Protein AF-A0A419AY11-F1 (afdb_monomer_lite)

Radius of gyration: 11.44 Å; chains: 1; bounding box: 23×10×32 Å

Organism: Pectobacterium carotovorum (NCBI:txid554)

Structure (mmCIF, N/CA/C/O backbone):
data_AF-A0A419AY11-F1
#
_entry.id   AF-A0A419AY11-F1
#
loop_
_atom_site.group_PDB
_atom_site.id
_atom_site.type_symbol
_atom_site.label_atom_id
_atom_site.label_alt_id
_atom_site.label_comp_id
_atom_site.label_asym_id
_atom_site.label_entity_id
_atom_site.label_seq_id
_atom_site.pdbx_PDB_ins_code
_atom_site.Cartn_x
_atom_site.Cartn_y
_atom_site.Cartn_z
_atom_site.occupancy
_atom_site.B_iso_or_equiv
_atom_site.auth_seq_id
_atom_site.auth_comp_id
_atom_site.auth_asym_id
_atom_site.auth_atom_id
_atom_site.pdbx_PDB_model_num
ATOM 1 N N . VAL A 1 1 ? 0.544 -0.090 5.847 1.00 91.69 1 VAL A N 1
ATOM 2 C CA . VAL A 1 1 ? 0.976 -0.629 4.538 1.00 91.69 1 VAL A CA 1
ATOM 3 C C . VAL A 1 1 ? 1.733 0.468 3.816 1.00 91.69 1 VAL A C 1
ATOM 5 O O . VAL A 1 1 ? 1.242 1.589 3.795 1.00 91.69 1 VAL A O 1
ATOM 8 N N . GLY A 1 2 ? 2.948 0.186 3.351 1.00 90.75 2 GLY A N 1
ATOM 9 C CA . GLY A 1 2 ? 3.871 1.169 2.776 1.00 90.75 2 GLY A CA 1
ATOM 10 C C . GLY A 1 2 ? 5.278 0.581 2.632 1.00 90.75 2 GLY A C 1
ATOM 11 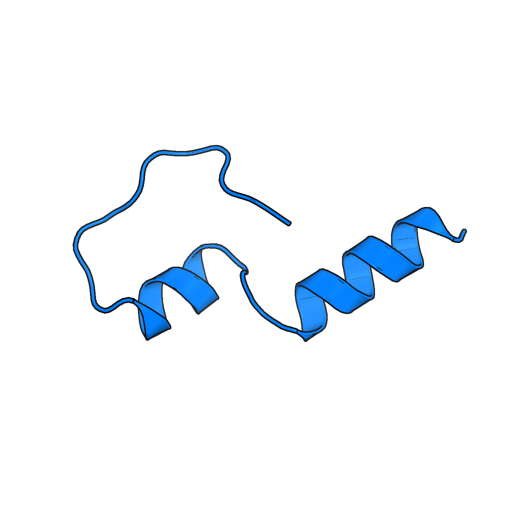O O . GLY A 1 2 ? 5.548 -0.484 3.184 1.00 90.75 2 GLY A O 1
ATOM 12 N N . MET A 1 3 ? 6.162 1.261 1.901 1.00 94.94 3 MET A N 1
ATOM 13 C CA . MET A 1 3 ? 7.530 0.789 1.647 1.00 94.94 3 MET A CA 1
ATOM 14 C C . MET A 1 3 ? 8.513 1.342 2.683 1.00 94.94 3 MET A C 1
ATOM 16 O O . MET A 1 3 ? 8.509 2.537 2.969 1.00 94.94 3 MET A O 1
ATOM 20 N N . THR A 1 4 ? 9.381 0.480 3.213 1.00 95.25 4 THR A N 1
ATOM 21 C CA . THR A 1 4 ? 10.486 0.852 4.122 1.00 95.25 4 THR A CA 1
ATOM 22 C C . THR A 1 4 ? 11.866 0.618 3.505 1.00 95.25 4 THR A C 1
ATOM 24 O O . THR A 1 4 ? 12.883 0.845 4.155 1.00 95.25 4 THR A O 1
ATOM 27 N N . SER A 1 5 ? 11.906 0.145 2.261 1.00 94.31 5 SER A N 1
ATOM 28 C CA . SER A 1 5 ? 13.108 -0.108 1.470 1.00 94.31 5 SER A CA 1
ATOM 29 C C . SER A 1 5 ? 12.979 0.546 0.095 1.00 94.31 5 SER A C 1
ATOM 31 O O . SER A 1 5 ? 11.898 0.994 -0.298 1.00 94.31 5 SER A O 1
ATOM 33 N N . PHE A 1 6 ? 14.085 0.588 -0.647 1.00 95.50 6 PHE A N 1
ATOM 34 C CA . PHE A 1 6 ? 14.054 0.973 -2.055 1.00 95.50 6 PHE A CA 1
ATOM 35 C C . PHE A 1 6 ? 13.275 -0.044 -2.897 1.00 95.50 6 PHE A C 1
ATOM 37 O O . PHE A 1 6 ? 13.085 -1.192 -2.492 1.00 95.50 6 PHE A O 1
ATOM 44 N N . GLY A 1 7 ? 12.805 0.421 -4.056 1.00 93.69 7 GLY A N 1
ATOM 45 C CA . GLY A 1 7 ? 12.150 -0.422 -5.049 1.00 93.69 7 GLY A CA 1
ATOM 46 C C . GLY A 1 7 ? 13.141 -1.275 -5.837 1.00 93.69 7 GLY A C 1
ATOM 47 O O . GLY A 1 7 ? 14.357 -1.137 -5.711 1.00 93.69 7 GLY A O 1
ATOM 48 N N . GLU A 1 8 ? 12.593 -2.123 -6.697 1.00 94.50 8 GLU A N 1
ATOM 49 C CA . GLU A 1 8 ? 13.350 -3.014 -7.573 1.00 94.50 8 GLU A CA 1
ATOM 50 C C . GLU A 1 8 ? 12.849 -2.899 -9.017 1.00 94.50 8 GLU A C 1
ATOM 52 O O . GLU A 1 8 ? 11.767 -2.371 -9.278 1.00 94.50 8 GLU A O 1
ATOM 57 N N . SER A 1 9 ? 13.643 -3.381 -9.975 1.00 97.38 9 SER A N 1
ATOM 58 C CA . SER A 1 9 ? 13.277 -3.364 -11.393 1.00 97.38 9 SER A CA 1
ATOM 59 C C . SER A 1 9 ? 12.522 -4.638 -11.771 1.00 97.38 9 SER A C 1
ATOM 61 O O . SER A 1 9 ? 13.137 -5.628 -12.164 1.00 97.38 9 SER A O 1
ATOM 63 N N . ALA A 1 10 ? 11.193 -4.607 -11.700 1.00 95.75 10 ALA A N 1
ATOM 64 C CA . ALA A 1 10 ? 10.327 -5.693 -12.159 1.00 95.75 10 ALA A CA 1
ATOM 65 C C . ALA A 1 10 ? 8.924 -5.163 -12.538 1.00 95.75 10 ALA A C 1
ATOM 67 O O . ALA A 1 10 ? 8.620 -3.995 -12.278 1.00 95.75 10 ALA A O 1
ATOM 68 N N . PRO A 1 11 ? 8.051 -5.987 -13.152 1.00 97.31 11 PRO A N 1
ATOM 69 C CA . PRO A 1 11 ? 6.653 -5.631 -13.382 1.00 97.31 11 PRO A CA 1
ATOM 70 C C . PRO A 1 11 ? 5.927 -5.247 -12.087 1.00 97.31 11 PRO A C 1
ATOM 72 O O . PRO A 1 11 ? 6.076 -5.910 -11.061 1.00 97.31 11 PRO A O 1
ATOM 75 N N . ALA A 1 12 ? 5.103 -4.200 -12.152 1.00 94.81 12 ALA A N 1
ATOM 76 C CA . ALA A 1 12 ? 4.449 -3.615 -10.981 1.00 94.81 12 ALA A CA 1
ATOM 77 C C . ALA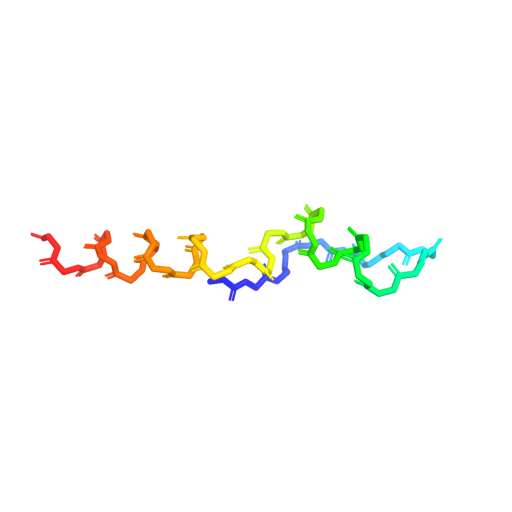 A 1 12 ? 3.593 -4.613 -10.186 1.00 94.81 12 ALA A C 1
ATOM 79 O O . ALA A 1 12 ? 3.613 -4.575 -8.961 1.00 94.81 12 ALA A O 1
ATOM 80 N N . GLU A 1 13 ? 2.886 -5.524 -10.860 1.00 94.56 13 GLU A N 1
ATOM 81 C CA . GLU A 1 13 ? 2.039 -6.530 -10.202 1.00 94.56 13 GLU A CA 1
ATOM 82 C C . GLU A 1 13 ? 2.849 -7.447 -9.276 1.00 94.56 13 GLU A C 1
ATOM 84 O O . GLU A 1 13 ? 2.459 -7.665 -8.131 1.00 94.56 13 GLU A O 1
ATOM 89 N N . LEU A 1 14 ? 4.023 -7.897 -9.731 1.00 95.44 14 LEU A N 1
ATOM 90 C CA . LEU A 1 14 ? 4.925 -8.723 -8.925 1.00 95.44 14 LEU A CA 1
ATOM 91 C C . LEU A 1 14 ? 5.502 -7.932 -7.749 1.00 95.44 14 LEU A C 1
ATOM 93 O O . LEU A 1 14 ? 5.606 -8.449 -6.639 1.00 95.44 14 LEU A O 1
ATOM 97 N N . LEU A 1 15 ? 5.854 -6.663 -7.978 1.00 95.44 15 LEU A N 1
ATOM 98 C CA . LEU A 1 15 ? 6.373 -5.797 -6.920 1.00 95.44 15 LEU A CA 1
ATOM 99 C C . LEU A 1 15 ? 5.308 -5.492 -5.865 1.00 95.44 15 LEU A C 1
ATOM 101 O O . LEU A 1 15 ? 5.625 -5.434 -4.683 1.00 95.44 15 LEU A O 1
ATOM 105 N N . PHE A 1 16 ? 4.047 -5.312 -6.251 1.00 94.88 16 PHE A N 1
ATOM 106 C CA . PHE A 1 16 ? 2.968 -5.064 -5.297 1.00 94.88 16 PHE A CA 1
ATOM 107 C C . PHE A 1 16 ? 2.755 -6.249 -4.367 1.00 94.88 16 PHE A C 1
ATOM 109 O O . PHE A 1 16 ? 2.657 -6.047 -3.159 1.00 94.88 16 PHE A O 1
ATOM 116 N N . GLU A 1 17 ? 2.762 -7.470 -4.891 1.00 93.81 17 GLU A N 1
ATOM 117 C CA . GLU A 1 17 ? 2.701 -8.661 -4.050 1.00 93.81 17 GLU A CA 1
ATOM 118 C C . GLU A 1 17 ? 3.940 -8.772 -3.147 1.00 93.81 17 GLU A C 1
ATOM 120 O O . GLU A 1 17 ? 3.804 -8.911 -1.931 1.00 93.81 17 GLU A O 1
ATOM 125 N N . ALA A 1 18 ? 5.142 -8.597 -3.710 1.00 93.69 18 ALA A N 1
ATOM 126 C CA . ALA A 1 18 ? 6.404 -8.686 -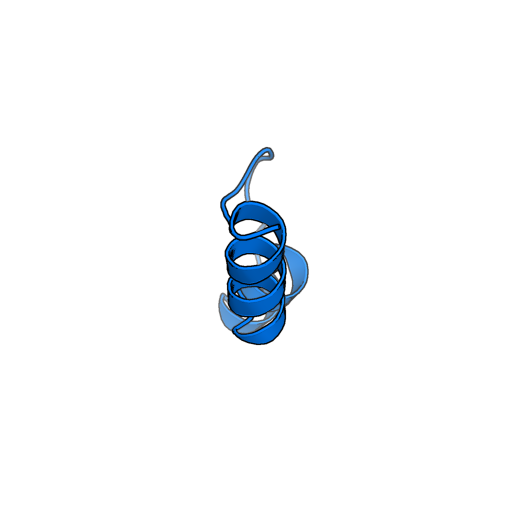2.972 1.00 93.69 18 ALA A CA 1
ATOM 127 C C . ALA A 1 18 ? 6.529 -7.645 -1.842 1.00 93.69 18 ALA A C 1
ATOM 129 O O . ALA A 1 18 ? 7.005 -7.960 -0.753 1.00 93.69 18 ALA A O 1
ATOM 130 N N . PHE A 1 19 ? 6.068 -6.412 -2.067 1.00 95.62 19 PHE A N 1
ATOM 131 C CA . PHE A 1 19 ? 6.059 -5.348 -1.058 1.00 95.62 19 PHE A CA 1
ATOM 132 C C . PHE A 1 19 ? 4.808 -5.373 -0.161 1.00 95.62 19 PHE A C 1
ATOM 134 O O . PHE A 1 19 ? 4.629 -4.492 0.684 1.00 95.62 19 PHE A O 1
ATOM 141 N N . GLY A 1 20 ? 3.942 -6.380 -0.308 1.00 94.38 20 GLY A N 1
ATOM 142 C CA . GLY A 1 20 ? 2.776 -6.582 0.548 1.00 94.38 20 GLY A CA 1
ATOM 143 C C . GLY A 1 20 ? 1.644 -5.579 0.314 1.00 94.38 20 GLY A C 1
ATOM 144 O O . GLY A 1 20 ? 0.828 -5.355 1.208 1.00 94.38 20 GLY A O 1
ATOM 145 N N . PHE A 1 21 ? 1.559 -4.971 -0.868 1.00 95.88 21 PHE A N 1
ATOM 146 C CA . PHE A 1 21 ? 0.410 -4.182 -1.321 1.00 95.88 21 PHE A CA 1
ATOM 147 C C . PHE A 1 21 ? -0.741 -5.092 -1.767 1.00 95.88 21 PHE A C 1
ATOM 149 O O . PHE A 1 21 ? -1.244 -5.002 -2.884 1.00 95.88 21 PHE A O 1
ATOM 156 N N . THR A 1 22 ? -1.168 -5.975 -0.869 1.00 96.00 22 THR A N 1
ATOM 157 C CA . THR A 1 22 ? -2.306 -6.873 -1.062 1.00 96.00 22 THR A CA 1
ATOM 158 C C . THR A 1 22 ? -3.475 -6.433 -0.190 1.00 96.00 22 THR A C 1
ATOM 160 O O . THR A 1 22 ? -3.294 -5.825 0.871 1.00 96.00 22 THR A O 1
ATOM 163 N N . VAL A 1 23 ? -4.696 -6.742 -0.634 1.00 96.25 23 VAL A N 1
ATOM 164 C CA . VAL A 1 23 ? -5.922 -6.421 0.115 1.00 96.25 23 VAL A CA 1
ATOM 165 C C . VAL A 1 23 ? -5.896 -7.084 1.492 1.00 96.25 23 VAL A 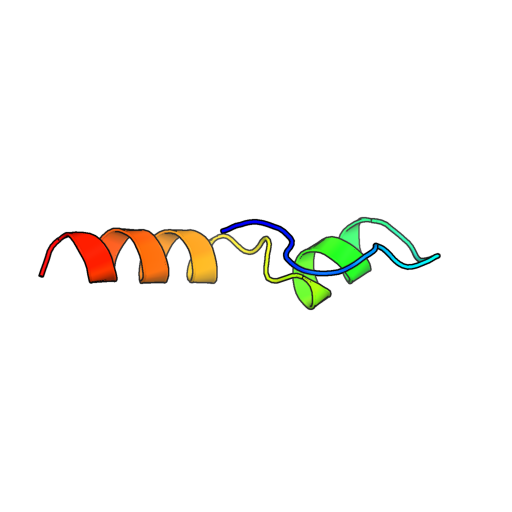C 1
ATOM 167 O O . VAL A 1 23 ? -6.178 -6.421 2.488 1.00 96.25 23 VAL A O 1
ATOM 170 N N . ASP A 1 24 ? -5.470 -8.344 1.559 1.00 97.31 24 ASP A N 1
ATOM 171 C CA . ASP A 1 24 ? -5.417 -9.107 2.807 1.00 97.31 24 ASP A CA 1
ATOM 172 C C . ASP A 1 24 ? -4.495 -8.454 3.842 1.00 97.31 24 ASP A C 1
ATOM 174 O O . ASP A 1 24 ? -4.904 -8.252 4.985 1.00 97.31 24 ASP A O 1
ATOM 178 N N . ASN A 1 25 ? -3.294 -8.016 3.440 1.00 96.56 25 ASN A N 1
ATOM 179 C CA . ASN A 1 25 ? -2.372 -7.326 4.346 1.00 96.56 25 ASN A CA 1
ATOM 180 C C . ASN A 1 25 ? -2.948 -5.982 4.823 1.00 96.56 25 ASN A C 1
ATOM 182 O O . ASN A 1 25 ? -2.794 -5.613 5.986 1.00 96.56 25 ASN A O 1
ATOM 186 N N . VAL A 1 26 ? -3.645 -5.238 3.955 1.00 96.75 26 VAL A N 1
ATOM 187 C CA . VAL A 1 26 ? -4.315 -3.990 4.361 1.00 96.75 26 VAL A CA 1
ATOM 188 C C . VAL A 1 26 ? -5.382 -4.266 5.421 1.00 96.75 26 VAL A C 1
ATOM 190 O O . VAL A 1 26 ? -5.398 -3.590 6.452 1.00 96.75 26 VAL A O 1
ATOM 193 N N . VAL A 1 27 ? -6.241 -5.262 5.195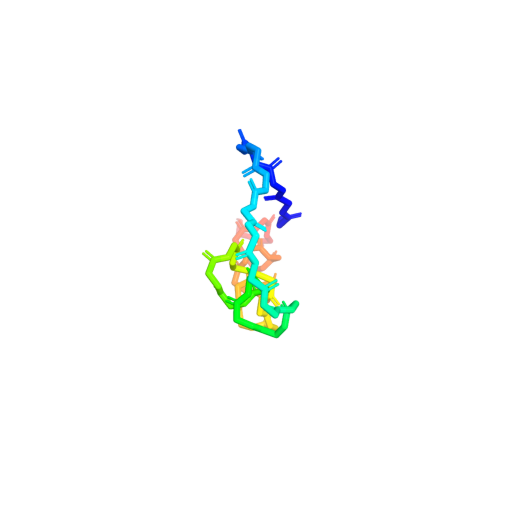 1.00 97.44 27 VAL A N 1
ATOM 194 C CA . VAL A 1 27 ? -7.312 -5.637 6.129 1.00 97.44 27 VAL A CA 1
ATOM 195 C C . VAL A 1 27 ? -6.732 -6.113 7.459 1.00 97.44 27 VAL A C 1
ATOM 197 O O . VAL A 1 27 ? -7.167 -5.642 8.510 1.00 97.44 27 VAL A O 1
ATOM 200 N N . GLU A 1 28 ? -5.714 -6.974 7.433 1.00 97.25 28 GLU A N 1
ATOM 201 C CA . GLU A 1 28 ? -5.054 -7.481 8.638 1.00 97.25 28 GLU A CA 1
ATOM 202 C C . GLU A 1 28 ? -4.457 -6.338 9.474 1.00 97.25 28 GLU A C 1
ATOM 204 O O . GLU A 1 28 ? -4.697 -6.251 10.682 1.00 97.25 28 GLU A O 1
ATOM 209 N N . LYS A 1 29 ? -3.725 -5.408 8.840 1.00 96.19 29 LYS A N 1
ATOM 210 C CA . LYS A 1 29 ? -3.146 -4.251 9.542 1.00 96.19 29 LYS A CA 1
ATOM 211 C C . LYS A 1 29 ? -4.220 -3.324 10.099 1.00 96.19 29 LYS A C 1
ATOM 213 O O . LYS A 1 29 ? -4.045 -2.823 11.204 1.00 96.19 29 LYS A O 1
ATOM 218 N N . ALA A 1 30 ? -5.315 -3.100 9.375 1.00 97.31 30 ALA A N 1
ATOM 219 C CA . ALA A 1 30 ? -6.420 -2.284 9.869 1.00 97.31 30 ALA A CA 1
ATOM 220 C C . ALA A 1 30 ? -7.090 -2.925 11.096 1.00 97.31 30 ALA A C 1
ATOM 222 O O . ALA A 1 30 ? -7.296 -2.253 12.102 1.00 97.31 30 ALA A O 1
ATOM 223 N N . GLN A 1 31 ? -7.363 -4.231 11.054 1.00 97.06 31 GLN A N 1
ATOM 224 C CA . GLN A 1 31 ? -7.935 -4.966 12.186 1.00 97.06 31 GLN A CA 1
ATOM 225 C C . GLN A 1 31 ? -7.006 -4.982 13.404 1.00 97.06 31 GLN A C 1
ATOM 227 O O . GLN A 1 31 ? -7.479 -4.872 14.532 1.00 97.06 31 GLN A O 1
ATOM 232 N N . ALA A 1 32 ? -5.691 -5.084 13.194 1.00 96.81 32 ALA A N 1
ATOM 233 C CA . ALA A 1 32 ? -4.709 -5.046 14.275 1.00 96.81 32 ALA A CA 1
ATOM 234 C C . ALA A 1 32 ? -4.712 -3.718 15.054 1.00 96.81 32 ALA A C 1
ATOM 236 O O . ALA A 1 32 ? -4.359 -3.718 16.228 1.00 96.81 32 ALA A O 1
ATOM 237 N N . LEU A 1 33 ? -5.124 -2.610 14.428 1.00 96.12 33 LEU A N 1
ATOM 238 C CA . LEU A 1 33 ? -5.245 -1.298 15.076 1.00 96.12 33 LEU A CA 1
ATOM 239 C C . LEU A 1 33 ? -6.547 -1.124 15.873 1.00 96.12 33 LEU A C 1
ATOM 241 O O . LEU A 1 33 ? -6.652 -0.182 16.651 1.00 96.12 33 LEU A O 1
ATOM 245 N N . LEU A 1 34 ? -7.544 -1.984 15.646 1.00 94.12 34 LEU A N 1
ATOM 246 C CA . LEU A 1 34 ? -8.865 -1.922 16.284 1.00 94.12 34 LEU A CA 1
ATOM 247 C C . LEU A 1 34 ? -9.001 -2.870 17.492 1.00 94.12 34 LEU A C 1
ATOM 249 O O . LEU A 1 34 ? -10.085 -2.954 18.069 1.00 94.12 34 LEU A O 1
ATOM 253 N N . LYS A 1 35 ? -7.935 -3.600 17.842 1.00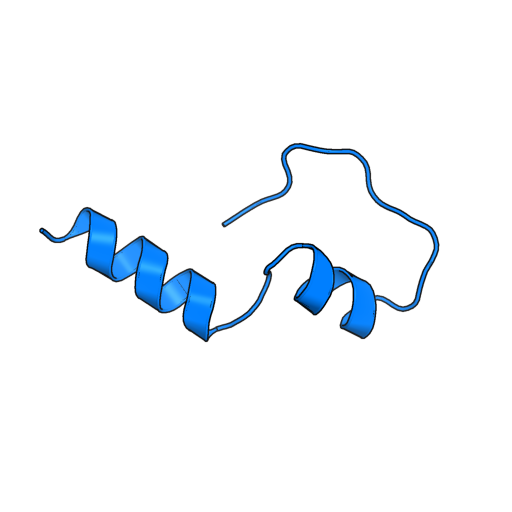 69.25 35 LYS A N 1
ATOM 254 C CA . LYS A 1 35 ? -7.827 -4.375 19.088 1.00 69.25 35 LYS A CA 1
ATOM 255 C C . LYS A 1 35 ? -7.373 -3.483 20.236 1.00 69.25 35 LYS A C 1
ATOM 257 O O . LYS A 1 35 ? -7.850 -3.736 21.361 1.00 69.25 35 LYS A O 1
#

Foldseek 3Di:
DDDPDDFDPDDPVVRCVVRVVDPVSVVVVVVVVVD

pLDDT: mean 94.69, std 4.63, range [69.25, 97.44]

Secondary structure (DSSP, 8-state):
---SS---SS-HHHHHHHTT--HHHHHHHHHHT--

InterPro domains:
  IPR009014 Transketolase C-terminal/Pyruvate-ferredoxin oxidoreductase domain II [G3DSA:3.40.50.920] (1-35)
  IPR009014 Transketolase C-terminal/Pyruvate-ferredoxin oxidoreductase domain II [SSF52922] (1-35)

Sequence (35 aa):
VGMTSFGESAPAELLFEAFGFTVDNVVEKAQALLK